Protein AF-A0A971IXY9-F1 (afdb_monomer_lite)

Sequence (123 aa):
EGNLNKMDIFAARPAEETTEGKLYFLWYFPSTQHPDVKAKFAENPYVTEGLKVVYANITNSFRDDLNKIIPGYNLIFTGEVWERLNGAREGTMDPAAVAAWLDETVNKSLAEQWAAFEARLAE

pLDDT: mean 87.29, std 10.95, range [50.56, 97.5]

Radius of gyration: 19.63 Å; chains: 1; bounding box: 42×30×47 Å

Structure (mmCIF, N/CA/C/O backbone):
data_AF-A0A971IXY9-F1
#
_entry.id   AF-A0A971IXY9-F1
#
loop_
_atom_site.group_PDB
_atom_site.id
_atom_site.type_symbol
_atom_site.label_atom_id
_atom_site.label_alt_id
_atom_site.label_comp_id
_atom_site.label_asym_id
_atom_site.label_entity_id
_atom_site.label_seq_id
_atom_site.pdbx_PDB_ins_code
_atom_site.Cartn_x
_atom_site.Cartn_y
_atom_site.Cartn_z
_atom_site.occupancy
_atom_site.B_iso_or_equiv
_atom_site.auth_seq_id
_atom_site.auth_comp_id
_atom_site.auth_asym_id
_atom_site.auth_atom_id
_atom_site.pdbx_PDB_model_num
ATOM 1 N N . GLU A 1 1 ? -9.506 -0.581 -25.339 1.00 64.94 1 GLU A N 1
ATOM 2 C CA . GLU A 1 1 ? -8.483 0.202 -26.074 1.00 64.94 1 GLU A CA 1
ATOM 3 C C . GLU A 1 1 ? -7.781 1.277 -25.240 1.00 64.94 1 GLU A C 1
ATOM 5 O O . GLU A 1 1 ? -6.561 1.270 -25.203 1.00 64.94 1 GLU A O 1
ATOM 10 N N . GLY A 1 2 ? -8.488 2.151 -24.506 1.00 88.62 2 GLY A N 1
ATOM 11 C CA . GLY A 1 2 ? -7.856 3.290 -23.809 1.00 88.62 2 GLY A CA 1
ATOM 12 C C . GLY A 1 2 ? -6.675 2.967 -22.874 1.00 88.62 2 GLY A C 1
ATOM 13 O O . GLY A 1 2 ? -5.740 3.757 -22.794 1.00 88.62 2 GLY A O 1
ATOM 14 N N . ASN A 1 3 ? -6.677 1.809 -22.200 1.00 91.19 3 ASN A N 1
ATOM 15 C CA . ASN A 1 3 ? -5.523 1.367 -21.408 1.00 91.19 3 ASN A CA 1
ATOM 16 C C . ASN A 1 3 ? -4.314 1.027 -22.301 1.00 91.19 3 ASN A C 1
ATOM 18 O O . ASN A 1 3 ? -3.242 1.590 -22.117 1.00 91.19 3 ASN A O 1
ATOM 22 N N . LEU A 1 4 ? -4.501 0.195 -23.328 1.00 92.81 4 LEU A N 1
ATOM 23 C CA . LEU A 1 4 ? -3.433 -0.177 -24.264 1.00 92.81 4 LEU A CA 1
ATOM 24 C C . LEU A 1 4 ? -2.780 1.054 -24.912 1.00 92.81 4 LEU A C 1
ATOM 26 O O . LEU A 1 4 ? -1.555 1.120 -24.950 1.00 92.81 4 LEU A O 1
ATOM 30 N N . ASN A 1 5 ? -3.581 2.047 -25.315 1.00 91.81 5 ASN A N 1
ATOM 31 C CA . ASN A 1 5 ? -3.083 3.294 -25.910 1.00 91.81 5 ASN A CA 1
ATOM 32 C C . ASN A 1 5 ? -2.308 4.147 -24.897 1.00 91.81 5 ASN A C 1
ATOM 34 O O . ASN A 1 5 ? -1.270 4.715 -25.222 1.00 91.81 5 ASN A O 1
ATOM 38 N N . LYS A 1 6 ? -2.777 4.230 -23.644 1.00 89.94 6 LYS A N 1
ATOM 39 C CA . LYS A 1 6 ? -2.018 4.900 -22.578 1.00 89.94 6 LYS A CA 1
ATOM 40 C C . LYS A 1 6 ? -0.676 4.214 -22.334 1.00 89.94 6 LYS A C 1
ATOM 42 O O . LYS A 1 6 ? 0.289 4.904 -22.028 1.00 89.94 6 LYS A O 1
ATOM 47 N N . MET A 1 7 ? -0.592 2.892 -22.488 1.00 90.50 7 MET A N 1
ATOM 48 C CA . MET A 1 7 ? 0.666 2.167 -22.280 1.00 90.50 7 MET A CA 1
ATOM 49 C C . MET A 1 7 ? 1.675 2.559 -23.353 1.00 90.50 7 MET A C 1
ATOM 51 O O . MET A 1 7 ? 2.823 2.826 -23.018 1.00 90.50 7 MET A O 1
ATOM 55 N N . ASP A 1 8 ? 1.223 2.680 -24.603 1.00 90.50 8 ASP A N 1
ATOM 56 C CA . ASP A 1 8 ? 2.061 3.150 -25.711 1.00 90.50 8 ASP A CA 1
ATOM 57 C C . ASP A 1 8 ? 2.536 4.584 -25.494 1.00 90.50 8 ASP A C 1
ATOM 59 O O . ASP A 1 8 ? 3.716 4.870 -25.664 1.00 90.50 8 ASP A O 1
ATOM 63 N N . ILE A 1 9 ? 1.649 5.477 -25.039 1.00 89.00 9 ILE A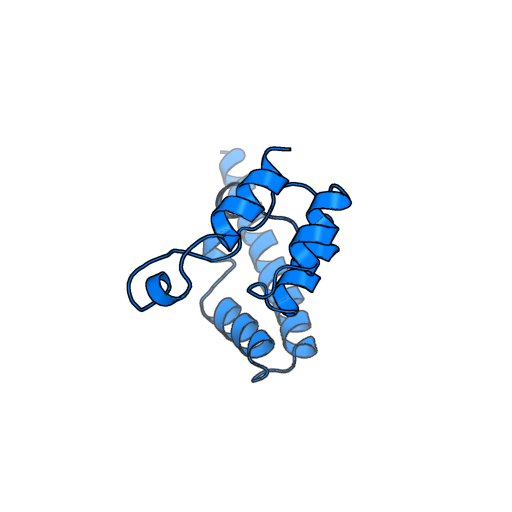 N 1
ATOM 64 C CA . ILE A 1 9 ? 2.010 6.871 -24.736 1.00 89.00 9 ILE A CA 1
ATOM 65 C C . ILE A 1 9 ? 3.110 6.940 -23.672 1.00 89.00 9 ILE A C 1
ATOM 67 O O . ILE A 1 9 ? 4.011 7.766 -23.781 1.00 89.00 9 ILE A O 1
ATOM 71 N N . PHE A 1 10 ? 3.034 6.109 -22.630 1.00 88.06 10 PHE A N 1
ATOM 72 C CA . PHE A 1 10 ? 4.047 6.084 -21.575 1.00 88.06 10 PHE A CA 1
ATOM 73 C C . PHE A 1 10 ? 5.358 5.447 -22.051 1.00 88.06 10 PHE A C 1
ATOM 75 O O . PHE A 1 10 ? 6.418 5.981 -21.744 1.00 88.06 10 PHE A O 1
ATOM 82 N N . ALA A 1 11 ? 5.290 4.360 -22.824 1.00 84.56 11 ALA A N 1
ATOM 83 C CA . ALA A 1 11 ? 6.466 3.667 -23.350 1.00 84.56 11 ALA A CA 1
ATOM 84 C C . ALA A 1 11 ? 7.211 4.470 -24.431 1.00 84.56 11 ALA A C 1
ATOM 86 O O . ALA A 1 11 ? 8.415 4.305 -24.589 1.00 84.56 11 ALA A O 1
ATOM 87 N N . ALA A 1 12 ? 6.514 5.349 -25.156 1.00 86.56 12 ALA A N 1
ATOM 88 C CA . ALA A 1 12 ? 7.100 6.224 -26.171 1.00 86.56 12 ALA A CA 1
ATOM 89 C C . ALA A 1 12 ? 7.801 7.468 -25.592 1.00 86.56 12 ALA A C 1
ATOM 91 O O . ALA A 1 12 ? 8.327 8.280 -26.354 1.00 86.56 12 ALA A O 1
ATOM 92 N N . ARG A 1 13 ? 7.780 7.663 -24.266 1.00 84.38 13 ARG A N 1
ATOM 93 C CA . ARG A 1 13 ? 8.453 8.801 -23.634 1.00 84.38 13 ARG A CA 1
ATOM 94 C C . ARG A 1 13 ? 9.977 8.633 -23.699 1.00 84.38 13 ARG A C 1
ATOM 96 O O . ARG A 1 13 ? 10.468 7.525 -23.491 1.00 84.38 13 ARG A O 1
ATOM 103 N N . PRO A 1 14 ? 10.725 9.722 -23.933 1.00 79.00 14 PRO A N 1
ATOM 104 C CA . PRO A 1 14 ? 12.184 9.700 -23.895 1.00 79.00 14 PRO A CA 1
ATOM 105 C C . PRO A 1 14 ? 12.688 9.309 -22.498 1.00 79.00 14 PRO A C 1
ATOM 107 O O . PRO A 1 14 ? 12.291 9.899 -21.491 1.00 79.00 14 PRO A O 1
ATOM 110 N N . ALA A 1 15 ? 13.568 8.308 -22.432 1.00 72.44 15 ALA A N 1
ATOM 111 C CA . ALA A 1 15 ? 14.096 7.784 -21.170 1.00 72.44 15 ALA A CA 1
ATOM 112 C C . ALA A 1 15 ? 14.998 8.804 -20.451 1.00 72.44 15 ALA A C 1
ATOM 114 O O . ALA A 1 15 ? 15.097 8.826 -19.231 1.00 72.44 15 ALA A O 1
ATOM 115 N N . GLU A 1 16 ? 15.621 9.699 -21.205 1.00 70.25 16 GLU A N 1
ATOM 116 C CA . GLU A 1 16 ? 16.443 10.804 -20.725 1.00 70.25 16 GLU A CA 1
ATOM 117 C C . GLU A 1 16 ? 15.641 11.888 -19.979 1.00 70.25 16 GLU A C 1
ATOM 119 O O . GLU A 1 16 ? 16.198 12.601 -19.138 1.00 70.25 16 GLU A O 1
ATOM 124 N N . GLU A 1 17 ? 14.326 11.988 -20.214 1.00 61.97 17 GLU A N 1
ATOM 125 C CA . GLU A 1 17 ? 13.442 12.925 -19.506 1.00 61.97 17 GLU A CA 1
ATOM 126 C C . GLU A 1 17 ? 12.972 12.416 -18.136 1.00 61.97 17 GLU A C 1
ATOM 128 O O . GLU A 1 17 ? 12.307 13.159 -17.410 1.00 61.97 17 GLU A O 1
ATOM 133 N N . THR A 1 18 ? 13.342 11.191 -17.746 1.00 61.34 18 THR A N 1
ATOM 134 C CA . THR A 1 18 ? 13.038 10.625 -16.420 1.00 61.34 18 THR A CA 1
ATOM 135 C C . THR A 1 18 ? 14.117 10.933 -15.376 1.00 61.34 18 THR A C 1
ATOM 137 O O . THR A 1 18 ? 14.200 10.266 -14.345 1.00 61.34 18 THR A O 1
ATOM 140 N N . THR A 1 19 ? 14.980 11.911 -15.654 1.00 51.41 19 THR A N 1
ATOM 141 C CA . THR A 1 19 ? 16.035 12.390 -14.752 1.00 51.41 19 THR A CA 1
ATOM 142 C C . THR A 1 19 ? 15.496 13.386 -13.712 1.00 51.41 19 THR A C 1
ATOM 144 O O . THR A 1 19 ? 14.391 13.919 -13.845 1.00 51.41 19 THR A O 1
ATOM 147 N N . GLU A 1 20 ? 16.263 13.567 -12.630 1.00 50.56 20 GLU A N 1
ATOM 148 C CA . GLU A 1 20 ? 15.919 14.301 -11.400 1.00 50.56 20 GLU A CA 1
ATOM 149 C C . GLU A 1 20 ? 14.999 15.520 -11.602 1.00 50.56 20 GLU A C 1
ATOM 151 O O . GLU A 1 20 ? 15.307 16.461 -12.332 1.00 50.56 20 GLU A O 1
ATOM 156 N N . GLY A 1 21 ? 13.859 15.508 -10.902 1.00 52.16 21 GLY A N 1
ATOM 157 C CA . GLY A 1 21 ? 12.895 16.613 -10.874 1.00 52.16 21 GLY A CA 1
ATOM 158 C C . GLY A 1 21 ? 11.716 16.494 -11.848 1.00 52.16 21 GLY A C 1
ATOM 159 O O . GLY A 1 21 ? 10.809 17.325 -11.783 1.00 52.16 21 GLY A O 1
ATOM 160 N N . LYS A 1 22 ? 11.664 15.467 -12.710 1.00 55.34 22 LYS A N 1
ATOM 161 C CA . LYS A 1 22 ? 10.541 15.231 -13.637 1.00 55.34 22 LYS A CA 1
ATOM 162 C C . LYS A 1 22 ? 9.840 13.894 -13.356 1.00 55.34 22 LYS A C 1
ATOM 164 O O . LYS A 1 22 ? 10.411 12.824 -13.511 1.00 55.34 22 LYS A O 1
ATOM 169 N N . LEU A 1 23 ? 8.565 13.953 -12.959 1.00 54.34 23 LEU A N 1
ATOM 170 C CA . LEU A 1 23 ? 7.713 12.807 -12.578 1.00 54.34 23 LEU A CA 1
ATOM 171 C C . LEU A 1 23 ? 7.180 11.993 -13.781 1.00 54.34 23 LEU A C 1
ATOM 173 O O . LEU A 1 23 ? 6.029 11.546 -13.778 1.00 54.34 23 LEU A O 1
ATOM 177 N N . TYR A 1 24 ? 7.968 11.809 -14.840 1.00 63.50 24 TYR A N 1
ATOM 178 C CA . TYR A 1 24 ? 7.523 11.027 -15.993 1.00 63.50 24 TYR A CA 1
ATOM 179 C C . TYR A 1 24 ? 7.913 9.559 -15.829 1.00 63.50 24 TYR A C 1
ATOM 181 O O . TYR A 1 24 ? 9.031 9.156 -16.114 1.00 63.50 24 TYR A O 1
ATOM 189 N N . PHE A 1 25 ? 6.965 8.732 -15.391 1.00 74.38 25 PHE A N 1
ATOM 190 C CA . PHE A 1 25 ? 7.114 7.279 -15.484 1.00 74.38 25 PHE A CA 1
ATOM 191 C C . PHE A 1 25 ? 7.043 6.834 -16.958 1.00 74.38 25 PHE A C 1
ATOM 193 O O . PHE A 1 25 ? 6.249 7.382 -17.729 1.00 74.38 25 PHE A O 1
ATOM 200 N N . LEU A 1 26 ? 7.826 5.817 -17.337 1.00 85.31 26 LEU A N 1
ATOM 201 C CA . LEU A 1 26 ? 7.754 5.126 -18.646 1.00 85.31 26 LEU A CA 1
ATOM 202 C C . LEU A 1 26 ? 6.725 3.979 -18.648 1.00 85.31 26 LEU A C 1
ATOM 204 O O . LEU A 1 26 ? 6.596 3.192 -19.585 1.00 85.31 26 LEU A O 1
ATOM 208 N N . TRP A 1 27 ? 5.974 3.880 -17.557 1.00 86.81 27 TRP A N 1
ATOM 209 C CA . TRP A 1 27 ? 4.912 2.920 -17.330 1.00 86.81 27 TRP A CA 1
ATOM 210 C C . TRP A 1 27 ? 3.793 3.600 -16.543 1.00 86.81 27 TRP A C 1
ATOM 212 O O . TRP A 1 27 ? 4.008 4.587 -15.841 1.00 86.81 27 TRP A O 1
ATOM 222 N N . TYR A 1 28 ? 2.579 3.077 -16.646 1.00 87.12 28 TYR A N 1
ATOM 223 C CA . TYR A 1 28 ? 1.472 3.489 -15.791 1.00 87.12 28 TYR A CA 1
ATOM 224 C C . TYR A 1 28 ? 0.745 2.242 -15.305 1.00 87.12 28 TYR A C 1
ATOM 226 O O . TYR A 1 28 ? 0.754 1.221 -15.987 1.00 87.12 28 TYR A O 1
ATOM 234 N N . PHE A 1 29 ? 0.117 2.326 -14.136 1.00 87.81 29 PHE A N 1
ATOM 235 C CA . PHE A 1 29 ? -0.621 1.208 -13.556 1.00 87.81 29 PHE A CA 1
ATOM 236 C C . PHE A 1 29 ? -2.049 1.151 -14.131 1.00 87.81 29 PHE A C 1
ATOM 238 O O . PHE A 1 29 ? -2.830 2.075 -13.869 1.00 87.81 29 PHE A O 1
ATOM 245 N N . PRO A 1 30 ? -2.428 0.124 -14.915 1.00 89.25 30 PRO A N 1
ATOM 246 C CA . PRO A 1 30 ? -3.746 0.085 -15.537 1.00 89.25 30 PRO A CA 1
ATOM 247 C C . PRO A 1 30 ? -4.871 -0.199 -14.541 1.00 89.25 30 PRO A C 1
ATOM 249 O O . PRO A 1 30 ? -4.722 -0.977 -13.606 1.00 89.25 30 PRO A O 1
ATOM 252 N N . SER A 1 31 ? -6.044 0.391 -14.782 1.00 84.44 31 SER A N 1
ATOM 253 C CA . SER A 1 31 ? -7.240 0.241 -13.935 1.00 84.44 31 SER A CA 1
ATOM 254 C C . SER A 1 31 ? -8.133 -0.944 -14.340 1.00 84.44 31 SER A C 1
ATOM 256 O O . SER A 1 31 ? -9.344 -0.917 -14.143 1.00 84.44 31 SER A O 1
ATOM 258 N N . THR A 1 32 ? -7.567 -1.959 -14.991 1.00 86.38 32 THR A N 1
ATOM 259 C CA . THR A 1 32 ? -8.287 -3.141 -15.491 1.00 86.38 32 THR A CA 1
ATOM 260 C C . THR A 1 32 ? -7.417 -4.385 -15.350 1.00 86.38 32 THR A C 1
ATOM 262 O O . THR A 1 32 ? -6.224 -4.269 -15.094 1.00 86.38 32 THR A O 1
ATOM 265 N N . GLN A 1 33 ? -8.003 -5.564 -15.537 1.00 88.31 33 GLN A N 1
ATOM 266 C CA . GLN A 1 33 ? -7.319 -6.861 -15.566 1.00 88.31 33 GLN A CA 1
ATOM 267 C C . GLN A 1 33 ? -7.588 -7.627 -16.872 1.00 88.31 33 GLN A C 1
ATOM 269 O O . GLN A 1 33 ? -7.437 -8.844 -16.919 1.00 88.31 33 GLN A O 1
ATOM 274 N N . HIS A 1 34 ? -7.994 -6.927 -17.940 1.00 92.31 34 HIS A N 1
ATOM 275 C CA . HIS A 1 34 ? -8.175 -7.544 -19.256 1.00 92.31 34 HIS A CA 1
ATOM 276 C C . HIS A 1 34 ? -6.885 -8.266 -19.704 1.00 92.31 34 HIS A C 1
ATOM 278 O O . HIS A 1 34 ? -5.815 -7.658 -19.583 1.00 92.31 34 HIS A O 1
ATOM 284 N N . PRO A 1 35 ? -6.955 -9.504 -20.238 1.00 93.00 35 PRO A N 1
ATOM 285 C CA . PRO A 1 35 ? -5.775 -10.308 -20.575 1.00 93.00 35 PRO A CA 1
ATOM 286 C C . PRO A 1 35 ? -4.726 -9.563 -21.408 1.00 93.00 35 PRO A C 1
ATOM 288 O O . PRO A 1 35 ? -3.561 -9.528 -21.024 1.00 93.00 35 PRO A O 1
ATOM 291 N N . ASP A 1 36 ? -5.148 -8.866 -22.464 1.00 95.12 36 ASP A N 1
ATOM 292 C CA . ASP A 1 36 ? -4.235 -8.109 -23.336 1.00 95.12 36 ASP A CA 1
ATOM 293 C C . ASP A 1 36 ? -3.495 -6.979 -22.606 1.00 95.12 36 ASP A C 1
ATOM 295 O O . ASP A 1 36 ? -2.335 -6.691 -22.887 1.00 95.12 36 ASP A O 1
ATOM 299 N N . VAL A 1 37 ? -4.152 -6.336 -21.635 1.00 93.62 37 VAL A N 1
ATOM 300 C CA . VAL A 1 37 ? -3.535 -5.271 -20.831 1.00 93.62 37 VAL A CA 1
ATOM 301 C C . VAL A 1 37 ? -2.533 -5.871 -19.846 1.00 93.62 37 VAL A C 1
ATOM 303 O O . VAL A 1 37 ? -1.454 -5.313 -19.656 1.00 93.62 37 VAL A O 1
ATOM 306 N N . LYS A 1 38 ? -2.852 -7.033 -19.261 1.00 93.00 38 LYS A N 1
ATOM 307 C CA . LYS A 1 38 ? -1.921 -7.783 -18.405 1.00 93.00 38 LYS A CA 1
ATOM 308 C C . LYS A 1 38 ? -0.677 -8.216 -19.170 1.00 93.00 38 LYS A C 1
ATOM 310 O O . LYS A 1 38 ? 0.425 -7.986 -18.678 1.00 93.00 38 LYS A O 1
ATOM 315 N N . ALA A 1 39 ? -0.856 -8.786 -20.361 1.00 94.25 39 ALA A N 1
ATOM 316 C CA . ALA A 1 39 ? 0.241 -9.212 -21.226 1.00 94.25 39 ALA A CA 1
ATOM 317 C C . ALA A 1 39 ? 1.165 -8.032 -21.554 1.00 94.25 39 ALA A C 1
ATOM 319 O O . ALA A 1 39 ? 2.352 -8.063 -21.232 1.00 94.25 39 ALA A O 1
ATOM 320 N N . LYS A 1 40 ? 0.595 -6.926 -22.044 1.00 94.06 40 LYS A N 1
ATOM 321 C CA . LYS A 1 40 ? 1.366 -5.724 -22.379 1.00 94.06 40 LYS A CA 1
ATOM 322 C C . LYS A 1 40 ? 2.098 -5.120 -21.174 1.00 94.06 40 LYS A C 1
ATOM 324 O O . LYS A 1 40 ? 3.206 -4.612 -21.317 1.00 94.06 40 LYS A O 1
ATOM 329 N N . PHE A 1 41 ? 1.500 -5.146 -19.977 1.00 93.94 41 PHE A N 1
ATOM 330 C CA . PHE A 1 41 ? 2.158 -4.652 -18.759 1.00 93.94 41 PHE A CA 1
ATOM 331 C C . PHE A 1 41 ? 3.334 -5.536 -18.337 1.00 93.94 41 PHE A C 1
ATOM 333 O O . PHE A 1 41 ? 4.372 -5.013 -17.937 1.00 93.94 41 PHE A O 1
ATOM 340 N N . ALA A 1 42 ? 3.198 -6.858 -18.464 1.00 92.69 42 ALA A N 1
ATOM 341 C CA . ALA A 1 42 ? 4.269 -7.805 -18.161 1.00 92.69 42 ALA A CA 1
ATOM 342 C C . ALA A 1 42 ? 5.462 -7.685 -19.129 1.00 92.69 42 ALA A C 1
ATOM 344 O O . ALA A 1 42 ? 6.610 -7.882 -18.721 1.00 92.69 42 ALA A O 1
ATOM 345 N N . GLU A 1 43 ? 5.201 -7.320 -20.384 1.00 93.12 43 GLU A N 1
ATOM 346 C CA . GLU A 1 43 ? 6.214 -7.121 -21.428 1.00 93.12 43 GLU A CA 1
ATOM 347 C C . GLU A 1 43 ? 6.942 -5.768 -21.337 1.00 93.12 43 GLU A C 1
ATOM 349 O O . GLU A 1 43 ? 7.991 -5.600 -21.957 1.00 93.12 43 GLU A O 1
ATOM 354 N N . ASN A 1 44 ? 6.439 -4.799 -20.560 1.00 89.75 44 ASN A N 1
ATOM 355 C CA . ASN A 1 44 ? 7.055 -3.474 -20.471 1.00 89.75 44 ASN A CA 1
ATOM 356 C C . ASN A 1 44 ? 8.431 -3.547 -19.759 1.00 89.75 44 ASN A C 1
ATOM 358 O O . ASN A 1 44 ? 8.488 -3.931 -18.584 1.00 89.75 44 ASN A O 1
ATOM 362 N N . PRO A 1 45 ? 9.539 -3.145 -20.420 1.00 88.94 45 PRO A N 1
ATOM 363 C CA . PRO A 1 45 ? 10.892 -3.263 -19.869 1.00 88.94 45 PRO A CA 1
ATOM 364 C C . PRO A 1 45 ? 11.176 -2.294 -18.714 1.00 88.94 45 PRO A C 1
ATOM 366 O O . PRO A 1 45 ? 12.120 -2.503 -17.957 1.00 88.94 45 PRO A O 1
ATOM 369 N N . TYR A 1 46 ? 10.363 -1.249 -18.553 1.00 86.88 46 TYR A N 1
ATOM 370 C CA . TYR A 1 46 ? 10.502 -0.254 -17.489 1.00 86.88 46 TYR A CA 1
ATOM 371 C C . TYR A 1 46 ? 9.713 -0.611 -16.223 1.00 86.88 46 TYR A C 1
ATOM 373 O O . TYR A 1 46 ? 9.812 0.092 -15.216 1.00 86.88 46 TYR A O 1
ATOM 381 N N . VAL A 1 47 ? 8.923 -1.688 -16.257 1.00 88.25 47 VAL A N 1
ATOM 382 C CA . VAL A 1 47 ? 8.202 -2.209 -15.093 1.00 88.25 47 VAL A CA 1
ATOM 383 C C . VAL A 1 47 ? 9.088 -3.233 -14.389 1.00 88.25 47 VAL A C 1
ATOM 385 O O . VAL A 1 47 ? 9.502 -4.229 -14.981 1.00 88.25 47 VAL A O 1
ATOM 388 N N . THR A 1 48 ? 9.362 -3.008 -13.106 1.00 89.12 48 THR A N 1
ATOM 389 C CA . THR A 1 48 ? 10.142 -3.943 -12.286 1.00 89.12 48 THR A CA 1
ATOM 390 C C . THR A 1 48 ? 9.382 -5.246 -12.051 1.00 89.12 48 THR A C 1
ATOM 392 O O . THR A 1 48 ? 8.151 -5.266 -12.045 1.00 89.12 48 THR A O 1
ATOM 395 N N . GLU A 1 49 ? 10.104 -6.334 -11.781 1.00 89.88 49 GLU A N 1
ATOM 396 C CA . GLU A 1 49 ? 9.485 -7.636 -11.503 1.00 89.88 49 GLU A CA 1
ATOM 397 C C . GLU A 1 49 ? 8.478 -7.567 -10.346 1.00 89.88 49 GLU A C 1
ATOM 399 O O . GLU A 1 49 ? 7.366 -8.079 -10.449 1.00 89.88 49 GLU A O 1
ATOM 404 N N . GLY A 1 50 ? 8.809 -6.822 -9.284 1.00 85.25 50 GLY A N 1
ATOM 405 C CA . GLY A 1 50 ? 7.890 -6.587 -8.170 1.00 85.25 50 GLY A CA 1
ATOM 406 C C . GLY A 1 50 ? 6.572 -5.943 -8.612 1.00 85.25 50 GLY A C 1
ATOM 407 O O . GLY A 1 50 ? 5.501 -6.398 -8.217 1.00 85.25 50 GLY A O 1
ATOM 408 N N . LEU A 1 51 ? 6.616 -4.934 -9.489 1.00 88.69 51 LEU A N 1
ATOM 409 C CA . LEU A 1 51 ? 5.402 -4.297 -10.007 1.00 88.69 51 LEU A CA 1
ATOM 410 C C . LEU A 1 51 ? 4.594 -5.229 -10.918 1.00 88.69 51 LEU A C 1
ATOM 412 O O . LEU A 1 51 ? 3.362 -5.186 -10.872 1.00 88.69 51 LEU A O 1
ATOM 416 N N . LYS A 1 52 ? 5.251 -6.094 -11.704 1.00 91.19 52 LYS A N 1
ATOM 417 C CA . LYS A 1 52 ? 4.568 -7.120 -12.514 1.00 91.19 52 LYS A CA 1
ATOM 418 C C . LYS A 1 52 ? 3.804 -8.093 -11.625 1.00 91.19 52 LYS A C 1
ATOM 420 O O . LYS A 1 52 ? 2.618 -8.323 -11.861 1.00 91.19 52 LYS A O 1
ATOM 425 N N . VAL A 1 53 ? 4.450 -8.594 -10.572 1.00 89.19 53 VAL A N 1
ATOM 426 C CA . VAL A 1 53 ? 3.826 -9.492 -9.591 1.00 89.19 53 VAL A CA 1
ATOM 427 C C . VAL A 1 53 ? 2.643 -8.809 -8.902 1.00 89.19 53 VAL A C 1
ATOM 429 O O . VAL A 1 53 ? 1.563 -9.401 -8.830 1.00 89.19 53 VAL A O 1
ATOM 432 N N . VAL A 1 54 ? 2.799 -7.558 -8.453 1.00 87.81 54 VAL A N 1
ATOM 433 C CA . VAL A 1 54 ? 1.709 -6.796 -7.817 1.00 87.81 54 VAL A CA 1
ATOM 434 C C . VAL A 1 54 ? 0.534 -6.613 -8.778 1.00 87.81 54 VAL A C 1
ATOM 436 O O . VAL A 1 54 ? -0.604 -6.884 -8.404 1.00 87.81 54 VAL A O 1
ATOM 439 N N . TYR A 1 55 ? 0.775 -6.200 -10.025 1.00 90.00 55 TYR A N 1
ATOM 440 C CA . TYR A 1 55 ? -0.307 -5.982 -10.988 1.00 90.00 55 TYR A CA 1
ATOM 441 C C . TYR A 1 55 ? -1.007 -7.281 -11.405 1.00 90.00 55 TYR A C 1
ATOM 443 O O . TYR A 1 55 ? -2.233 -7.303 -11.539 1.00 90.00 55 TYR A O 1
ATOM 451 N N . ALA A 1 56 ? -0.256 -8.375 -11.567 1.00 88.69 56 ALA A N 1
ATOM 452 C CA . ALA A 1 56 ? -0.810 -9.691 -11.879 1.00 88.69 56 ALA A CA 1
ATOM 453 C C . ALA A 1 56 ? -1.765 -10.198 -10.787 1.00 88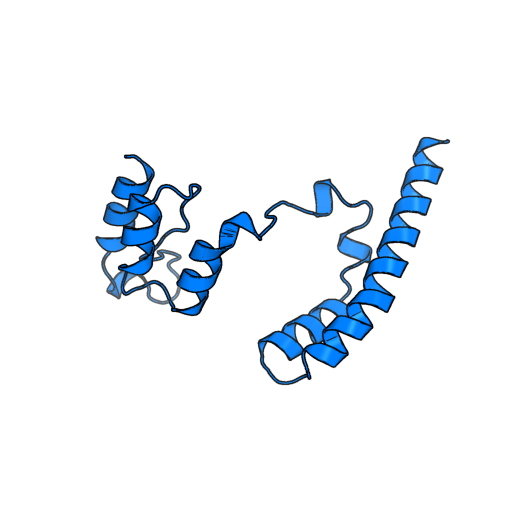.69 56 ALA A C 1
ATOM 455 O O . ALA A 1 56 ? -2.715 -10.915 -11.109 1.00 88.69 56 ALA A O 1
ATOM 456 N N . ASN A 1 57 ? -1.526 -9.776 -9.540 1.00 85.94 57 ASN A N 1
ATOM 457 C CA . ASN A 1 57 ? -2.285 -10.136 -8.346 1.00 85.94 57 ASN A CA 1
ATOM 458 C C . ASN A 1 57 ? -3.146 -8.982 -7.802 1.00 85.94 57 ASN A C 1
ATOM 460 O O . ASN A 1 57 ? -3.620 -9.070 -6.671 1.00 85.94 57 ASN A O 1
ATOM 464 N N . ILE A 1 58 ? -3.385 -7.909 -8.572 1.00 83.50 58 ILE A N 1
ATOM 465 C CA . ILE A 1 58 ? -4.093 -6.718 -8.063 1.00 83.50 58 ILE A CA 1
ATOM 466 C C . ILE A 1 58 ? -5.518 -7.042 -7.589 1.00 83.50 58 ILE A C 1
ATOM 468 O O . ILE A 1 58 ? -6.068 -6.332 -6.756 1.00 83.50 58 ILE A O 1
ATOM 472 N N . THR A 1 59 ? -6.126 -8.118 -8.096 1.00 80.88 59 THR A N 1
ATOM 473 C CA . THR A 1 59 ? -7.444 -8.591 -7.647 1.00 80.88 59 THR A CA 1
ATOM 474 C C . THR A 1 59 ? -7.445 -9.032 -6.186 1.00 80.88 59 THR A C 1
ATOM 476 O O . THR A 1 59 ? -8.497 -9.038 -5.562 1.00 80.88 59 THR A O 1
ATOM 479 N N . ASN A 1 60 ? -6.273 -9.364 -5.640 1.00 80.06 60 ASN A N 1
ATOM 480 C CA . ASN A 1 60 ? -6.064 -9.685 -4.229 1.00 80.06 60 ASN A CA 1
ATOM 481 C C . ASN A 1 60 ? -5.653 -8.447 -3.416 1.00 80.06 60 ASN A C 1
ATOM 483 O O . ASN A 1 60 ? -5.274 -8.570 -2.255 1.00 80.06 60 ASN A O 1
ATOM 487 N N . SER A 1 61 ? -5.678 -7.260 -4.026 1.00 68.00 61 SER A N 1
ATOM 488 C CA . SER A 1 61 ? -5.359 -6.000 -3.366 1.00 68.00 61 SER A CA 1
ATOM 489 C C . SER A 1 61 ? -6.602 -5.127 -3.247 1.00 68.00 61 SER A C 1
ATOM 491 O O . SER A 1 61 ? -7.429 -5.055 -4.155 1.00 68.00 61 SER A O 1
ATOM 493 N N . PHE A 1 62 ? -6.705 -4.434 -2.121 1.00 68.06 62 PHE A N 1
ATOM 494 C CA . PHE A 1 62 ? -7.675 -3.375 -1.901 1.00 68.06 62 PHE A CA 1
ATOM 495 C C . PHE A 1 62 ? -6.945 -2.033 -2.008 1.00 68.06 62 PHE A C 1
ATOM 497 O O . PHE A 1 62 ? -5.912 -1.842 -1.365 1.00 68.06 62 PHE A O 1
ATOM 504 N N . ARG A 1 63 ? -7.446 -1.114 -2.842 1.00 64.88 63 ARG A N 1
ATOM 505 C CA . ARG A 1 63 ? -6.872 0.229 -3.005 1.00 64.88 63 ARG A CA 1
ATOM 506 C C . ARG A 1 63 ? -7.951 1.272 -2.766 1.00 64.88 63 ARG A C 1
ATOM 508 O O . ARG A 1 63 ? -8.760 1.525 -3.651 1.00 64.88 63 ARG A O 1
ATOM 515 N N . ASP A 1 64 ? -7.899 1.894 -1.599 1.00 67.06 64 ASP A N 1
ATOM 516 C CA . ASP A 1 64 ? -8.785 2.989 -1.220 1.00 67.06 64 ASP A CA 1
ATOM 517 C C . ASP A 1 64 ? -8.065 3.954 -0.267 1.00 67.06 64 ASP A C 1
ATOM 519 O O . ASP A 1 64 ? -7.022 3.609 0.302 1.00 67.06 64 ASP A O 1
ATOM 523 N N . ASP A 1 65 ? -8.601 5.161 -0.096 1.00 77.62 65 ASP A N 1
ATOM 524 C CA . ASP A 1 65 ? -8.177 6.055 0.983 1.00 77.62 65 ASP A CA 1
ATOM 525 C C . ASP A 1 65 ? -8.816 5.579 2.289 1.00 77.62 65 ASP A C 1
ATOM 527 O O . ASP A 1 65 ? -9.930 5.959 2.648 1.00 77.62 65 ASP A O 1
ATOM 531 N N . LEU A 1 66 ? -8.092 4.724 3.012 1.00 83.31 66 LEU A N 1
ATOM 532 C CA . LEU A 1 66 ? -8.578 4.112 4.247 1.00 83.31 66 LEU A CA 1
ATOM 533 C C . LEU A 1 66 ? -8.955 5.137 5.327 1.00 83.31 66 LEU A C 1
ATOM 535 O O . LEU A 1 66 ? -9.821 4.836 6.147 1.00 83.31 66 LEU A O 1
ATOM 539 N N . ASN A 1 67 ? -8.424 6.369 5.284 1.00 83.94 67 ASN A N 1
ATOM 540 C CA . ASN A 1 67 ? -8.862 7.446 6.184 1.00 83.94 67 ASN A CA 1
ATOM 541 C C . ASN A 1 67 ? -10.331 7.844 5.982 1.00 83.94 67 ASN A C 1
ATOM 543 O O . ASN A 1 67 ? -10.902 8.522 6.834 1.00 83.94 67 ASN A O 1
ATOM 547 N N . LYS A 1 68 ? -10.939 7.480 4.850 1.00 83.62 68 LYS A N 1
ATOM 548 C CA . LYS A 1 68 ? -12.346 7.770 4.540 1.00 83.62 68 LYS A CA 1
ATOM 549 C C . LYS A 1 68 ? -13.304 6.678 4.994 1.00 83.62 68 LYS A C 1
ATOM 551 O O . LYS A 1 68 ? -14.507 6.913 4.988 1.00 83.62 68 LYS A O 1
ATOM 556 N N . ILE A 1 69 ? -12.787 5.506 5.354 1.00 86.38 69 ILE A N 1
ATOM 557 C CA . ILE A 1 69 ? -13.593 4.302 5.596 1.00 86.38 69 ILE A CA 1
ATOM 558 C C . ILE A 1 69 ? -13.390 3.794 7.019 1.00 86.38 69 ILE A C 1
ATOM 560 O O . ILE A 1 69 ? -14.336 3.333 7.648 1.00 86.38 69 ILE A O 1
ATOM 564 N N . ILE A 1 70 ? -12.165 3.896 7.535 1.00 88.50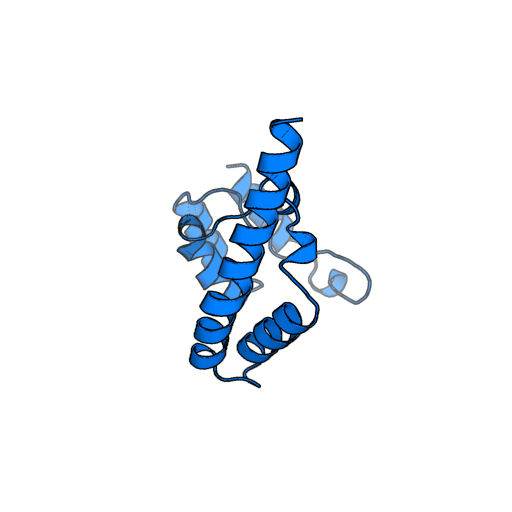 70 ILE A N 1
ATOM 565 C CA . ILE A 1 70 ? -11.802 3.439 8.870 1.00 88.50 70 ILE A CA 1
ATOM 566 C C . ILE A 1 70 ? -11.757 4.654 9.809 1.00 88.50 70 ILE A C 1
ATOM 568 O O . ILE A 1 70 ? -10.895 5.525 9.639 1.00 88.50 70 ILE A O 1
ATOM 572 N N . PRO A 1 71 ? -12.650 4.734 10.814 1.00 91.38 71 PRO A N 1
ATOM 573 C CA . PRO A 1 71 ? -12.601 5.777 11.826 1.00 91.38 71 PRO A CA 1
ATOM 574 C C . PRO A 1 71 ? -11.236 5.815 12.512 1.00 91.38 71 PRO A C 1
ATOM 576 O O . PRO A 1 71 ? -10.696 4.783 12.903 1.00 91.38 71 PRO A O 1
ATOM 579 N N . GLY A 1 72 ? -10.659 7.011 12.633 1.00 91.06 72 GLY A N 1
ATOM 580 C CA . GLY A 1 72 ? -9.378 7.196 13.314 1.00 91.06 72 GLY A CA 1
ATOM 581 C C . GLY A 1 72 ? -8.198 6.463 12.667 1.00 91.06 72 GLY A C 1
ATOM 582 O O . GLY A 1 72 ? -7.219 6.204 13.356 1.00 91.06 72 GLY A O 1
ATOM 583 N N . TYR A 1 73 ? -8.247 6.128 11.369 1.00 90.38 73 TYR A N 1
ATOM 584 C CA . TYR A 1 73 ? -7.175 5.391 10.676 1.00 90.38 73 TYR A CA 1
ATOM 585 C C . TYR A 1 73 ? -5.763 5.953 10.927 1.00 90.38 73 TYR A C 1
ATOM 587 O O . TYR A 1 73 ? -4.818 5.208 11.185 1.00 90.38 73 TYR A O 1
ATOM 595 N N . ASN A 1 74 ? -5.618 7.279 10.912 1.00 88.12 74 ASN A N 1
ATOM 596 C CA . ASN A 1 74 ? -4.358 7.973 11.184 1.00 88.12 74 ASN A CA 1
ATOM 597 C C . ASN A 1 74 ? -3.845 7.798 12.627 1.00 88.12 74 ASN A C 1
ATOM 599 O O . ASN A 1 74 ? -2.667 8.032 12.881 1.00 88.12 74 ASN A O 1
ATOM 603 N N . LEU A 1 75 ? -4.716 7.420 13.564 1.00 91.69 75 LEU A N 1
ATOM 604 C CA . LEU A 1 75 ? -4.368 7.107 14.951 1.00 91.69 75 LEU A CA 1
ATOM 605 C C . LEU A 1 75 ? -3.947 5.642 15.123 1.00 91.69 75 LEU A C 1
ATOM 607 O O . LEU A 1 75 ? -3.191 5.339 16.039 1.00 91.69 75 LEU A O 1
ATOM 611 N N . ILE A 1 76 ? -4.398 4.759 14.227 1.00 93.06 76 ILE A N 1
ATOM 612 C CA . ILE A 1 76 ? -4.046 3.333 14.218 1.00 93.06 76 ILE A CA 1
ATOM 613 C C . ILE A 1 76 ? -2.618 3.134 13.686 1.00 93.06 76 ILE A C 1
ATOM 615 O O . ILE A 1 76 ? -1.818 2.405 14.271 1.00 93.06 76 ILE A O 1
ATOM 619 N N . PHE A 1 77 ? -2.271 3.794 12.577 1.00 90.62 77 PHE A N 1
ATOM 620 C CA . PHE A 1 77 ? -0.972 3.635 11.911 1.00 90.62 77 PHE A CA 1
ATOM 621 C C . PHE A 1 77 ? 0.066 4.635 12.431 1.00 90.62 77 PHE A C 1
ATOM 623 O O . PHE A 1 77 ? 0.403 5.621 11.770 1.00 90.62 77 PHE A O 1
ATOM 630 N N . THR A 1 78 ? 0.568 4.362 13.635 1.00 91.44 78 THR A N 1
ATOM 631 C CA . THR A 1 78 ? 1.584 5.173 14.320 1.00 91.44 78 THR A CA 1
ATOM 632 C C . THR A 1 78 ? 2.971 5.066 13.672 1.00 91.44 78 THR A C 1
ATOM 634 O O . THR A 1 78 ? 3.215 4.241 12.790 1.00 91.44 78 THR A O 1
ATOM 637 N N . GLY A 1 79 ? 3.919 5.889 14.138 1.00 93.75 79 GLY A N 1
ATOM 638 C CA . GLY A 1 79 ? 5.317 5.819 13.701 1.00 93.75 79 GLY A CA 1
ATOM 639 C C . GLY A 1 79 ? 5.952 4.437 13.903 1.00 93.75 79 GLY A C 1
ATOM 640 O O . GLY A 1 79 ? 6.635 3.962 13.004 1.00 93.75 79 GLY A O 1
ATOM 641 N N . GLU A 1 80 ? 5.658 3.755 15.015 1.00 95.44 80 GLU A N 1
ATOM 642 C CA . GLU A 1 80 ? 6.174 2.402 15.283 1.00 95.44 80 GLU A CA 1
ATOM 643 C C . GLU A 1 80 ? 5.615 1.370 14.291 1.00 95.44 80 GLU A C 1
ATOM 645 O O . GLU A 1 80 ? 6.349 0.519 13.785 1.00 95.44 80 GLU A O 1
ATOM 650 N N . VAL A 1 81 ? 4.320 1.465 13.965 1.00 95.19 81 VAL A N 1
ATOM 651 C CA . VAL A 1 81 ? 3.691 0.597 12.957 1.00 95.19 81 VAL A CA 1
ATOM 652 C C . VAL A 1 81 ? 4.398 0.761 11.609 1.00 95.19 81 VAL A C 1
ATOM 654 O O . VAL A 1 81 ? 4.734 -0.232 10.959 1.00 95.19 81 VAL A O 1
ATOM 657 N N . TRP A 1 82 ? 4.673 2.004 11.200 1.00 94.38 82 TRP A N 1
ATOM 658 C CA . TRP A 1 82 ? 5.396 2.283 9.958 1.00 94.38 82 TRP A CA 1
ATOM 659 C C . TRP A 1 82 ? 6.845 1.810 9.983 1.00 94.38 82 TRP A C 1
ATOM 661 O O . TRP A 1 82 ? 7.301 1.238 8.992 1.00 94.38 82 TRP A O 1
ATOM 671 N N . GLU A 1 83 ? 7.550 2.009 11.094 1.00 96.56 83 GLU A N 1
ATOM 672 C CA . GLU A 1 83 ? 8.927 1.550 11.274 1.00 96.56 83 GLU A CA 1
ATOM 673 C C . GLU A 1 83 ? 9.033 0.037 11.067 1.00 96.56 83 GLU A C 1
ATOM 675 O O . GLU A 1 83 ? 9.843 -0.422 10.262 1.00 96.56 83 GLU A O 1
ATOM 680 N N . ARG A 1 84 ? 8.155 -0.744 11.706 1.00 96.44 84 ARG A N 1
ATOM 681 C CA . ARG A 1 84 ? 8.159 -2.211 11.583 1.00 96.44 84 ARG A CA 1
ATOM 682 C C . ARG A 1 84 ? 7.769 -2.686 10.188 1.00 96.44 84 ARG A C 1
ATOM 684 O O . ARG A 1 84 ? 8.407 -3.588 9.644 1.00 96.44 84 ARG A O 1
ATOM 691 N N . LEU A 1 85 ? 6.747 -2.073 9.586 1.00 94.31 85 LEU A N 1
ATOM 692 C CA . LEU A 1 85 ? 6.340 -2.378 8.212 1.00 94.31 85 LEU A CA 1
ATOM 693 C C . LEU A 1 85 ? 7.478 -2.128 7.219 1.00 94.31 85 LEU A C 1
ATOM 695 O O . LEU A 1 85 ? 7.709 -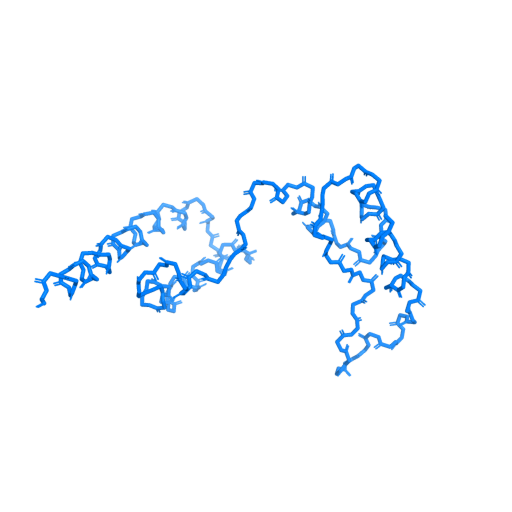2.948 6.330 1.00 94.31 85 LEU A O 1
ATOM 699 N N . ASN A 1 86 ? 8.179 -1.002 7.354 1.00 94.69 86 ASN A N 1
ATOM 700 C CA . ASN A 1 86 ? 9.309 -0.679 6.490 1.00 94.69 86 ASN A CA 1
ATOM 701 C C . ASN A 1 86 ? 10.493 -1.603 6.767 1.00 94.69 86 ASN A C 1
ATOM 703 O O . ASN A 1 86 ? 11.051 -2.140 5.816 1.00 94.69 86 ASN A O 1
ATOM 707 N N . GLY A 1 87 ? 10.782 -1.914 8.032 1.00 96.94 87 GLY A N 1
ATOM 708 C CA . GLY A 1 87 ? 11.835 -2.862 8.384 1.00 96.94 87 GLY A CA 1
ATOM 709 C C . GLY A 1 87 ? 11.623 -4.253 7.777 1.00 96.94 87 GLY A C 1
ATOM 710 O O . GLY A 1 87 ? 12.558 -4.848 7.241 1.00 96.94 87 GLY A O 1
ATOM 711 N N . ALA A 1 88 ? 10.383 -4.751 7.758 1.00 95.81 88 ALA A N 1
ATOM 712 C CA . ALA A 1 88 ? 10.054 -6.005 7.074 1.00 95.81 88 ALA A CA 1
ATOM 713 C C . ALA A 1 88 ? 10.241 -5.915 5.546 1.00 95.81 88 ALA A C 1
ATOM 715 O O . ALA A 1 88 ? 10.751 -6.850 4.932 1.00 95.81 88 ALA A O 1
ATOM 716 N N . ARG A 1 89 ? 9.854 -4.794 4.917 1.00 88.94 89 ARG A N 1
ATOM 717 C CA . ARG A 1 89 ? 10.013 -4.573 3.462 1.00 88.94 89 ARG A CA 1
ATOM 718 C C . ARG A 1 89 ? 11.474 -4.438 3.043 1.00 88.94 89 ARG A C 1
ATOM 720 O O . ARG A 1 89 ? 11.839 -4.870 1.955 1.00 88.94 89 ARG A O 1
ATOM 727 N N . GLU A 1 90 ? 12.280 -3.823 3.895 1.00 93.19 90 GLU A N 1
ATOM 728 C CA . GLU A 1 90 ? 13.708 -3.589 3.682 1.00 93.19 90 GLU A CA 1
ATOM 729 C C . GLU A 1 90 ? 14.561 -4.805 4.075 1.00 93.19 90 GLU A C 1
ATOM 731 O O . GLU A 1 90 ? 15.755 -4.840 3.786 1.00 93.19 90 GLU A O 1
ATOM 736 N N . GLY A 1 91 ? 13.960 -5.817 4.711 1.00 93.50 91 GLY A N 1
ATOM 737 C CA . GLY A 1 91 ? 14.648 -7.028 5.159 1.00 93.50 91 GLY A CA 1
ATOM 738 C C . GLY A 1 91 ? 15.495 -6.836 6.421 1.00 93.50 91 GLY A C 1
ATOM 739 O O . GLY A 1 91 ? 16.346 -7.673 6.714 1.00 93.50 91 GLY A O 1
ATOM 740 N N . THR A 1 92 ? 15.282 -5.753 7.171 1.00 97.50 92 THR A N 1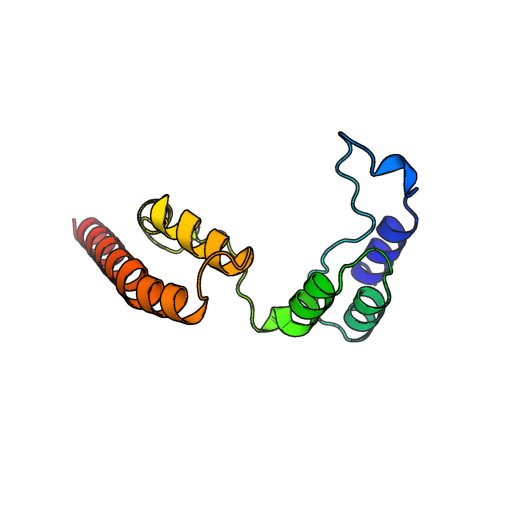
ATOM 741 C CA . THR A 1 92 ? 15.960 -5.481 8.451 1.00 97.50 92 THR A CA 1
ATOM 742 C C . THR A 1 92 ? 15.219 -6.075 9.651 1.00 97.50 92 THR A C 1
ATOM 744 O O . THR A 1 92 ? 15.781 -6.157 10.743 1.00 97.50 92 THR A O 1
ATOM 747 N N . MET A 1 93 ? 13.979 -6.534 9.456 1.00 97.50 93 MET A N 1
ATOM 748 C CA . MET A 1 93 ? 13.179 -7.251 10.451 1.00 97.50 93 MET A CA 1
ATOM 749 C C . MET A 1 93 ? 12.575 -8.525 9.856 1.00 97.50 93 MET A C 1
ATOM 751 O O . MET A 1 93 ? 12.270 -8.574 8.666 1.00 97.50 93 MET A O 1
ATOM 755 N N . ASP A 1 94 ? 12.367 -9.542 10.698 1.00 97.06 94 ASP A N 1
ATOM 756 C CA . ASP A 1 94 ? 11.689 -10.776 10.296 1.00 97.06 94 ASP A CA 1
ATOM 757 C C . ASP A 1 94 ? 10.209 -10.503 9.951 1.00 97.06 94 ASP A C 1
ATOM 759 O O . ASP A 1 94 ? 9.450 -10.064 10.825 1.00 97.06 94 ASP A O 1
ATOM 763 N N . PRO A 1 95 ? 9.762 -10.773 8.709 1.00 93.69 95 PRO A N 1
ATOM 764 C CA . PRO A 1 95 ? 8.391 -10.488 8.296 1.00 93.69 95 PRO A CA 1
ATOM 765 C C . PRO A 1 95 ? 7.331 -11.240 9.106 1.00 93.69 95 PRO A C 1
ATOM 767 O O . PRO A 1 95 ? 6.253 -10.693 9.335 1.00 93.69 95 PRO A O 1
ATOM 770 N N . ALA A 1 96 ? 7.614 -12.470 9.553 1.00 95.50 96 ALA A N 1
ATOM 771 C CA . ALA A 1 96 ? 6.648 -13.269 10.308 1.00 95.50 96 ALA A CA 1
ATOM 772 C C . ALA A 1 96 ? 6.418 -12.695 11.714 1.00 95.50 96 ALA A C 1
ATOM 774 O O . ALA A 1 96 ? 5.270 -12.532 12.135 1.00 95.50 96 ALA A O 1
ATOM 775 N N . ALA A 1 97 ? 7.491 -12.315 12.410 1.00 96.31 97 ALA A N 1
ATOM 776 C CA . ALA A 1 97 ? 7.403 -11.632 13.697 1.00 96.31 97 ALA A CA 1
ATOM 777 C C . ALA A 1 97 ? 6.693 -10.272 13.586 1.00 96.31 97 ALA A C 1
ATOM 779 O O . ALA A 1 97 ? 5.845 -9.949 14.421 1.00 96.31 97 ALA A O 1
ATOM 780 N N . VAL A 1 98 ? 6.997 -9.486 12.544 1.00 97.00 98 VAL A N 1
ATOM 781 C CA . VAL A 1 98 ? 6.314 -8.205 12.295 1.00 97.00 98 VAL A CA 1
ATOM 782 C C . VAL A 1 98 ? 4.822 -8.419 12.038 1.00 97.00 98 VAL A C 1
ATOM 784 O O . VAL A 1 98 ? 4.007 -7.702 12.615 1.00 97.00 98 VAL A O 1
ATOM 787 N N . ALA A 1 99 ? 4.448 -9.417 11.233 1.00 94.19 99 ALA A N 1
ATOM 788 C CA . ALA A 1 99 ? 3.048 -9.732 10.961 1.00 94.19 99 ALA A CA 1
ATOM 789 C C . ALA A 1 99 ? 2.273 -10.098 12.237 1.00 94.19 99 ALA A C 1
ATOM 791 O O . ALA A 1 99 ? 1.191 -9.560 12.455 1.00 94.19 99 ALA A O 1
ATOM 792 N N . ALA A 1 100 ? 2.838 -10.946 13.103 1.00 95.75 100 ALA A N 1
ATOM 793 C CA . ALA A 1 100 ? 2.204 -11.321 14.369 1.00 95.75 100 ALA A CA 1
ATOM 794 C C . ALA A 1 100 ? 1.991 -10.110 15.295 1.00 95.75 100 ALA A C 1
ATOM 796 O O . ALA A 1 100 ? 0.918 -9.944 15.870 1.00 95.75 100 ALA A O 1
ATOM 797 N N . TRP A 1 101 ? 2.989 -9.227 15.397 1.00 96.44 101 TRP A N 1
ATOM 798 C CA . TRP A 1 101 ? 2.880 -8.014 16.210 1.00 96.44 101 TRP A CA 1
ATOM 799 C C . TRP A 1 101 ? 1.833 -7.033 15.665 1.00 96.44 101 TRP A C 1
ATOM 801 O O . TRP A 1 101 ? 1.085 -6.424 16.434 1.00 96.44 101 TRP A O 1
ATOM 811 N N . LEU A 1 102 ? 1.770 -6.875 14.337 1.00 94.81 102 LEU A N 1
ATOM 812 C CA . LEU A 1 102 ? 0.763 -6.038 13.685 1.00 94.81 102 LEU A CA 1
ATOM 813 C C . LEU A 1 102 ? -0.645 -6.579 13.933 1.00 94.81 102 LEU A C 1
ATOM 815 O O . LEU A 1 102 ? -1.537 -5.788 14.223 1.00 94.81 102 LEU A O 1
ATOM 819 N N . ASP A 1 103 ? -0.834 -7.898 13.865 1.00 94.25 103 ASP A N 1
ATOM 820 C CA . ASP A 1 103 ? -2.130 -8.532 14.115 1.00 94.25 103 ASP A CA 1
ATOM 821 C C . ASP A 1 103 ? -2.631 -8.266 15.544 1.00 94.25 103 ASP A C 1
ATOM 823 O O . ASP A 1 103 ? -3.799 -7.948 15.746 1.00 94.25 103 ASP A O 1
ATOM 827 N N . GLU A 1 104 ? -1.745 -8.287 16.540 1.00 94.62 104 GLU A N 1
ATOM 828 C CA . GLU A 1 104 ? -2.108 -7.928 17.915 1.00 94.62 104 GLU A CA 1
ATOM 829 C C . GLU A 1 104 ? -2.386 -6.420 18.071 1.00 94.62 104 GLU A C 1
ATOM 831 O O . GLU A 1 104 ? -3.390 -6.013 18.662 1.00 94.62 104 GLU A O 1
ATOM 836 N N . THR A 1 105 ? -1.508 -5.573 17.529 1.00 94.94 105 THR A N 1
ATOM 837 C CA . THR A 1 105 ? -1.508 -4.131 17.828 1.00 94.94 105 THR A CA 1
ATOM 838 C C . THR A 1 105 ? -2.521 -3.356 16.989 1.00 94.94 105 THR A C 1
ATOM 840 O O . THR A 1 105 ? -3.310 -2.570 17.520 1.00 94.94 105 THR A O 1
ATOM 843 N N . VAL A 1 106 ? -2.520 -3.570 15.671 1.00 94.44 106 VAL A N 1
ATOM 844 C CA . VAL A 1 106 ? -3.360 -2.819 14.727 1.00 94.44 106 VAL A CA 1
ATOM 845 C C . VAL A 1 106 ? -4.825 -3.207 14.895 1.00 94.44 106 VAL A C 1
ATOM 847 O O . VAL A 1 106 ? -5.673 -2.317 14.946 1.00 94.44 106 VAL A O 1
ATOM 850 N N . ASN A 1 107 ? -5.139 -4.499 15.057 1.00 93.12 107 ASN A N 1
ATOM 851 C CA . ASN A 1 107 ? -6.528 -4.937 15.243 1.00 93.12 107 ASN A CA 1
ATOM 852 C C . ASN A 1 107 ? -7.120 -4.421 16.556 1.00 93.12 107 ASN A C 1
ATOM 854 O O . ASN A 1 107 ? -8.276 -3.994 16.584 1.00 93.12 107 ASN A O 1
ATOM 858 N N . LYS A 1 1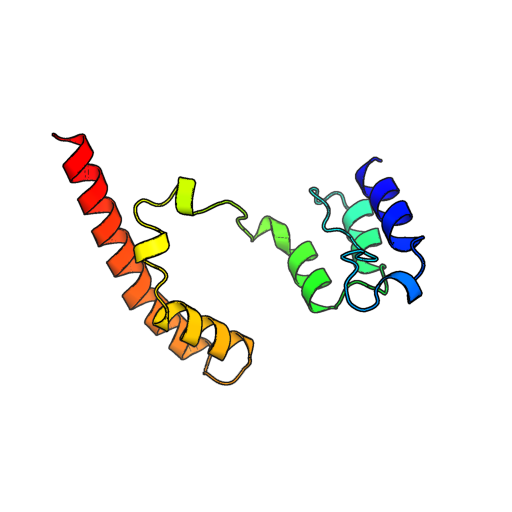08 ? -6.331 -4.411 17.637 1.00 95.38 108 LYS A N 1
ATOM 859 C CA . LYS A 1 108 ? -6.765 -3.828 18.909 1.00 95.38 108 LYS A CA 1
ATOM 860 C C . LYS A 1 108 ? -7.077 -2.339 18.753 1.00 95.38 108 LYS A C 1
ATOM 862 O O . LYS A 1 108 ? -8.161 -1.904 19.135 1.00 95.38 108 LYS A O 1
ATOM 867 N N . SER A 1 109 ? -6.166 -1.576 18.149 1.00 95.19 109 SER A N 1
ATOM 868 C CA . SER A 1 109 ? -6.367 -0.138 17.939 1.00 95.19 109 SER A CA 1
ATOM 869 C C . SER A 1 109 ? -7.564 0.148 17.023 1.00 95.19 109 SER A C 1
ATOM 871 O O . SER A 1 109 ? -8.347 1.056 17.296 1.00 95.19 109 SER A O 1
ATOM 873 N N . LEU A 1 110 ? -7.774 -0.670 15.987 1.00 94.50 110 LEU A N 1
ATOM 874 C CA . LEU A 1 110 ? -8.953 -0.592 15.125 1.00 94.50 110 LEU A CA 1
ATOM 875 C C . LEU A 1 110 ? -10.254 -0.765 15.917 1.00 94.50 110 LEU A C 1
ATOM 877 O O . LEU A 1 110 ? -11.167 0.045 15.762 1.00 94.50 110 LEU A O 1
ATOM 881 N N . ALA A 1 111 ? -10.333 -1.781 16.780 1.00 95.38 111 ALA A N 1
ATOM 882 C CA . ALA A 1 111 ? -11.511 -2.013 17.613 1.00 95.38 111 ALA A CA 1
ATOM 883 C C . ALA A 1 111 ? -11.783 -0.835 18.567 1.00 95.38 111 ALA A C 1
ATOM 885 O O . ALA A 1 111 ? -12.932 -0.420 18.722 1.00 95.38 111 ALA A O 1
ATOM 886 N N . GLU A 1 112 ? -10.733 -0.260 19.161 1.00 95.69 112 GLU A N 1
ATOM 887 C CA . GLU A 1 112 ? -10.834 0.918 20.031 1.00 95.69 112 GLU A CA 1
ATOM 888 C C . GLU A 1 112 ? -11.353 2.153 19.274 1.00 95.69 112 GLU A C 1
ATOM 890 O O . GLU A 1 112 ? -12.275 2.822 19.748 1.00 95.69 112 GLU A O 1
ATOM 895 N N . GLN A 1 113 ? -10.815 2.441 18.082 1.00 95.62 113 GLN A N 1
ATOM 896 C CA . GLN A 1 113 ? -11.271 3.575 17.267 1.00 95.62 113 GLN A CA 1
ATOM 897 C C . GLN A 1 113 ? -12.705 3.391 16.766 1.00 95.62 113 GLN A C 1
ATOM 899 O O . GLN A 1 113 ? -13.477 4.352 16.741 1.00 95.62 113 GLN A O 1
ATOM 904 N N . TRP A 1 114 ? -13.083 2.163 16.404 1.00 94.69 114 TRP A N 1
ATOM 905 C CA . TRP A 1 114 ? -14.445 1.867 15.975 1.00 94.69 114 TRP A CA 1
ATOM 906 C C . TRP A 1 114 ? -15.447 2.071 17.112 1.00 94.69 114 TRP A C 1
ATOM 908 O O . TRP A 1 114 ? -16.446 2.765 16.938 1.00 94.69 114 TRP A O 1
ATOM 918 N N . ALA A 1 115 ? -15.154 1.545 18.304 1.00 95.56 115 ALA A N 1
ATOM 919 C CA . ALA A 1 115 ? -16.005 1.736 19.476 1.00 95.56 115 ALA A CA 1
ATOM 920 C C . ALA A 1 115 ? -16.161 3.223 19.842 1.00 95.56 115 ALA A C 1
ATOM 922 O O . ALA A 1 115 ? -17.265 3.672 20.150 1.00 95.56 115 ALA A O 1
ATOM 923 N N . ALA A 1 116 ? -15.078 4.004 19.762 1.00 94.88 116 ALA A N 1
ATOM 924 C CA . ALA A 1 116 ? -15.123 5.445 20.008 1.00 94.88 116 ALA A CA 1
ATOM 925 C C . ALA A 1 116 ? -15.976 6.201 18.973 1.00 94.88 116 ALA A C 1
ATOM 927 O O . ALA A 1 116 ? -16.634 7.185 19.313 1.00 94.88 116 ALA A O 1
ATOM 928 N N . PHE A 1 117 ? -15.971 5.756 17.715 1.00 94.56 117 PHE A N 1
ATOM 929 C CA . PHE A 1 117 ? -16.820 6.312 16.666 1.00 94.56 117 PHE A CA 1
ATOM 930 C C . PHE A 1 117 ? -18.304 6.003 16.902 1.00 94.56 117 PHE A C 1
ATOM 932 O O . PHE A 1 117 ? -19.111 6.929 16.908 1.00 94.56 117 PHE A O 1
ATOM 939 N N . GLU A 1 118 ? -18.652 4.740 17.160 1.00 95.75 118 GLU A N 1
ATOM 940 C CA . GLU A 1 118 ? -20.037 4.319 17.435 1.00 95.75 118 GLU A CA 1
ATOM 941 C C . GLU A 1 118 ? -20.623 5.047 18.652 1.00 95.75 118 GLU A C 1
ATOM 943 O O . GLU A 1 118 ? -21.770 5.489 18.624 1.00 95.75 118 GLU A O 1
ATOM 948 N N . ALA A 1 119 ? -19.818 5.252 19.700 1.00 96.19 119 ALA A N 1
ATOM 949 C CA . ALA A 1 119 ? -20.241 6.011 20.874 1.00 96.19 119 ALA A CA 1
ATOM 950 C C . ALA A 1 119 ? -20.670 7.447 20.524 1.00 96.19 119 ALA A C 1
ATOM 952 O O . ALA A 1 119 ? -21.659 7.929 21.064 1.00 96.19 119 ALA A O 1
ATOM 953 N N . ARG A 1 120 ? -19.984 8.106 19.578 1.00 94.12 120 ARG A N 1
ATOM 954 C CA . ARG A 1 120 ? -20.347 9.455 19.107 1.00 94.12 120 ARG A CA 1
ATOM 955 C C . ARG A 1 120 ? -21.593 9.488 18.229 1.00 94.12 120 ARG A C 1
ATOM 957 O O . ARG A 1 120 ? -22.194 10.544 18.102 1.00 94.12 120 ARG A O 1
ATOM 964 N N . LEU A 1 121 ? -21.950 8.381 17.579 1.00 92.62 121 LEU A N 1
ATOM 965 C CA . LEU A 1 121 ? -23.191 8.299 16.801 1.00 92.62 121 LEU A CA 1
ATOM 966 C C . LEU A 1 121 ? -24.426 8.122 17.691 1.00 92.62 121 LEU A C 1
ATOM 968 O O . LEU A 1 121 ? -25.538 8.387 17.242 1.00 92.62 121 LEU A O 1
ATOM 972 N N . ALA A 1 122 ? -24.236 7.636 18.919 1.00 88.81 122 ALA A N 1
ATOM 973 C CA . ALA A 1 122 ? -25.302 7.421 19.891 1.00 88.81 122 ALA A CA 1
ATOM 974 C C . ALA A 1 122 ? -25.631 8.667 20.742 1.00 88.81 122 ALA A C 1
ATOM 976 O O . ALA A 1 122 ? -26.592 8.620 21.512 1.00 88.81 122 ALA A O 1
ATOM 977 N N . GLU A 1 123 ? -24.843 9.743 20.616 1.00 68.19 123 GLU A N 1
ATOM 978 C CA . GLU A 1 123 ? -25.061 11.069 21.226 1.00 68.19 123 GLU A CA 1
ATOM 979 C C . GLU A 1 123 ? -25.954 11.963 20.350 1.00 68.19 123 GLU A C 1
ATOM 981 O O . GLU A 1 123 ? -26.828 12.653 20.928 1.00 68.19 123 GLU A O 1
#

Secondary structure (DSSP, 8-state):
-HHHHHHHHHHTS-GGGGSTT----S----S---HHHHHHHHH-TTS-HHHHHHHHTGGG---S-GGGTSTTHHHHS-HHHHHHHHHHHHTSS-HHHHHHHHHHHHHHHHHHHHHHHHHHH--

Foldseek 3Di:
DVLVVVLVVLCPDDPVQPDPPHPRHSGDQDPDDPPVSLVSRCPRPSQDPVNNVCSNCVVVPDDDPVPVPQQPPVVLCDPVLVVLVVCCVVVVDPPVVNVVVCVVRSVVVSVVRVVVVVVVVVD